Protein AF-A0A4Z1JQR7-F1 (afdb_monomer_lite)

Radius of gyration: 16.2 Å; chains: 1; bounding box: 42×33×41 Å

pLDDT: mean 87.9, std 9.99, range [46.12, 96.81]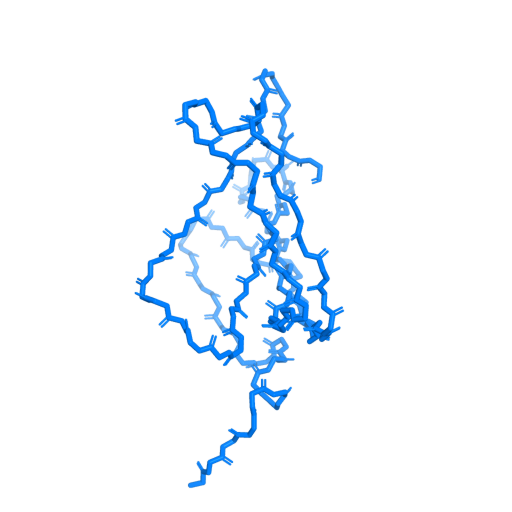

Structure (mmCIF, N/CA/C/O backbone):
data_AF-A0A4Z1JQR7-F1
#
_entry.id   AF-A0A4Z1JQR7-F1
#
loop_
_atom_site.group_PDB
_atom_site.id
_atom_site.type_symbol
_atom_site.label_atom_id
_atom_site.label_alt_id
_atom_site.label_comp_id
_atom_site.label_asym_id
_atom_site.label_entity_id
_atom_site.label_seq_id
_atom_site.pdbx_PDB_ins_code
_atom_site.Cartn_x
_atom_site.Cartn_y
_atom_site.Cartn_z
_atom_site.occupancy
_atom_site.B_iso_or_equiv
_atom_site.auth_seq_id
_atom_site.auth_comp_id
_atom_site.auth_asym_id
_atom_site.auth_atom_id
_atom_site.pdbx_PDB_model_num
ATOM 1 N N . MET A 1 1 ? -27.567 -10.631 -0.134 1.00 46.12 1 MET A N 1
ATOM 2 C CA . MET A 1 1 ? -26.488 -11.379 0.544 1.00 46.12 1 MET A CA 1
ATOM 3 C C . MET A 1 1 ? -25.530 -10.363 1.124 1.00 46.12 1 MET A C 1
ATOM 5 O O . MET A 1 1 ? -25.076 -9.507 0.378 1.00 46.12 1 MET A O 1
ATOM 9 N N . VAL A 1 2 ? -25.306 -10.395 2.436 1.00 56.91 2 VAL A N 1
ATOM 10 C CA . VAL A 1 2 ? -24.353 -9.505 3.110 1.00 56.91 2 VAL A CA 1
ATOM 11 C C . VAL A 1 2 ? -23.056 -10.300 3.223 1.00 56.91 2 VAL A C 1
ATOM 13 O O . VAL A 1 2 ? -23.018 -11.291 3.946 1.00 56.91 2 VAL A O 1
ATOM 16 N N . PHE A 1 3 ? -22.045 -9.949 2.432 1.00 58.03 3 PHE A N 1
ATOM 17 C CA . PHE A 1 3 ? -20.719 -10.553 2.556 1.00 58.03 3 PHE A CA 1
ATOM 18 C C . PHE A 1 3 ? -20.028 -9.968 3.788 1.00 58.03 3 PHE A C 1
ATOM 20 O O . PHE A 1 3 ? -20.153 -8.772 4.055 1.00 58.03 3 PHE A O 1
ATOM 27 N N . SER A 1 4 ? -19.328 -10.801 4.561 1.00 67.38 4 SER A N 1
ATOM 28 C CA . SER A 1 4 ? -18.494 -10.284 5.647 1.00 67.38 4 SER A CA 1
ATOM 29 C C . SER A 1 4 ? -17.271 -9.578 5.054 1.00 67.38 4 SER A C 1
ATOM 31 O O . SER A 1 4 ? -16.775 -9.958 3.995 1.00 67.38 4 SER A O 1
ATOM 33 N N . LEU A 1 5 ? -16.763 -8.554 5.737 1.00 65.12 5 LEU A N 1
ATOM 34 C CA . LEU A 1 5 ? -15.608 -7.771 5.272 1.00 65.12 5 LEU A CA 1
ATOM 35 C C . LEU A 1 5 ? -14.317 -8.600 5.169 1.00 65.12 5 LEU A C 1
ATOM 37 O O . LEU A 1 5 ? -13.448 -8.312 4.350 1.00 65.12 5 LEU A O 1
ATOM 41 N N . ALA A 1 6 ? -14.227 -9.680 5.950 1.00 64.88 6 ALA A N 1
ATOM 42 C CA . ALA A 1 6 ? -13.174 -10.682 5.817 1.00 64.88 6 ALA A CA 1
ATOM 43 C C . ALA A 1 6 ? -13.254 -11.440 4.483 1.00 64.88 6 ALA A C 1
ATOM 45 O O . ALA A 1 6 ? -12.236 -11.805 3.908 1.00 64.88 6 ALA A O 1
ATOM 46 N N . GLN A 1 7 ? -14.467 -11.641 3.966 1.00 73.06 7 GLN A N 1
ATOM 47 C CA . GLN A 1 7 ? -14.728 -12.355 2.718 1.00 73.06 7 GLN A CA 1
ATOM 48 C C . GLN A 1 7 ? -14.488 -11.486 1.476 1.00 73.06 7 GLN A C 1
ATOM 50 O O . GLN A 1 7 ? -14.319 -12.016 0.382 1.00 73.06 7 GLN A O 1
ATOM 55 N N . THR A 1 8 ? -14.455 -10.160 1.638 1.00 84.06 8 THR A N 1
ATOM 56 C CA . THR A 1 8 ? -14.145 -9.199 0.567 1.00 84.06 8 THR A CA 1
ATOM 57 C C . THR A 1 8 ? -12.661 -8.844 0.483 1.00 84.06 8 THR A C 1
ATOM 59 O O . THR A 1 8 ? -12.249 -8.194 -0.471 1.00 84.06 8 THR A O 1
ATOM 62 N N . CYS A 1 9 ? -11.843 -9.259 1.454 1.00 92.62 9 CYS A N 1
ATOM 63 C CA . CYS A 1 9 ? -10.396 -9.055 1.420 1.00 92.62 9 CYS A CA 1
ATOM 64 C C . CYS A 1 9 ? -9.701 -10.240 0.736 1.00 92.62 9 CYS A C 1
ATOM 66 O O . CYS A 1 9 ? -9.017 -11.036 1.374 1.00 92.62 9 CYS A O 1
ATOM 68 N N . THR A 1 10 ? -9.929 -10.392 -0.568 1.00 93.38 10 THR A N 1
ATOM 69 C CA . THR A 1 10 ? -9.276 -11.428 -1.382 1.00 93.38 10 THR A CA 1
ATOM 70 C C . THR A 1 10 ? -8.758 -10.825 -2.682 1.00 93.38 10 THR A C 1
ATOM 72 O O . THR A 1 10 ? -9.383 -9.891 -3.190 1.00 93.38 10 THR A O 1
ATOM 75 N N . PRO A 1 11 ? -7.669 -11.353 -3.273 1.00 93.69 11 PRO A N 1
ATOM 76 C CA . PRO A 1 11 ? -7.131 -10.811 -4.518 1.00 93.69 11 PRO A CA 1
ATOM 77 C C . PRO A 1 11 ? -8.162 -10.756 -5.651 1.00 93.69 11 PRO A C 1
ATOM 79 O O . PRO A 1 11 ? -8.237 -9.778 -6.386 1.00 93.69 11 PRO A O 1
ATOM 82 N N . SER A 1 12 ? -9.026 -11.771 -5.734 1.00 92.75 12 SER A N 1
ATOM 83 C CA . SER A 1 12 ? -10.096 -11.880 -6.733 1.00 92.75 12 SER A CA 1
ATOM 84 C C . SER A 1 12 ? -11.182 -10.809 -6.634 1.00 92.75 12 SER A C 1
ATOM 86 O O . SER A 1 12 ? -11.948 -10.634 -7.577 1.00 92.75 12 SER A O 1
ATOM 88 N N . THR A 1 13 ? -11.285 -10.102 -5.506 1.00 91.81 13 THR A N 1
ATOM 89 C CA . THR A 1 13 ? -12.216 -8.974 -5.359 1.00 91.81 13 THR A CA 1
ATOM 90 C C . THR A 1 13 ? -11.759 -7.757 -6.167 1.00 91.81 13 THR A C 1
ATOM 92 O O . THR A 1 13 ? -12.572 -6.897 -6.505 1.00 91.81 13 THR A O 1
ATOM 95 N N . PHE A 1 14 ? -10.472 -7.689 -6.505 1.00 91.50 14 PHE A N 1
ATOM 96 C CA . PHE A 1 14 ? -9.880 -6.581 -7.234 1.00 91.50 14 PHE A CA 1
ATOM 97 C C . PHE A 1 14 ? -9.687 -6.951 -8.705 1.00 91.50 14 PHE A C 1
ATOM 99 O O . PHE A 1 14 ? -9.292 -8.058 -9.060 1.00 91.50 14 PHE A O 1
ATOM 106 N N . SER A 1 15 ? -9.962 -6.000 -9.592 1.00 92.69 15 SER A N 1
ATOM 107 C CA . SER A 1 15 ? -9.676 -6.130 -11.024 1.00 92.69 15 SER A CA 1
ATOM 108 C C . SER A 1 15 ? -9.141 -4.798 -11.547 1.00 92.69 15 SER A C 1
ATOM 110 O O . SER A 1 15 ? -9.852 -4.087 -12.260 1.00 92.69 15 SER A O 1
ATOM 112 N N . PRO A 1 16 ? -7.930 -4.392 -11.119 1.00 90.88 16 PRO A N 1
ATOM 113 C CA . PRO A 1 16 ? -7.364 -3.132 -11.560 1.00 90.88 16 PRO A CA 1
ATOM 114 C C . PRO A 1 16 ? -6.960 -3.235 -13.034 1.00 90.88 16 PRO A C 1
ATOM 116 O O . PRO A 1 16 ? -6.532 -4.283 -13.513 1.00 90.88 16 PRO A O 1
ATOM 119 N N . SER A 1 17 ? -7.108 -2.136 -13.767 1.00 91.62 17 SER A N 1
ATOM 120 C CA . SER A 1 17 ? -6.731 -2.053 -15.177 1.00 91.62 17 SER A CA 1
ATOM 121 C C . SER A 1 17 ? -6.186 -0.669 -15.482 1.00 91.62 17 SER A C 1
ATOM 123 O O . SER A 1 17 ? -6.760 0.329 -15.043 1.00 91.62 17 SER A O 1
ATOM 125 N N . SER A 1 18 ? -5.111 -0.608 -16.260 1.00 89.00 18 SER A N 1
ATOM 126 C CA . SER A 1 18 ? -4.450 0.632 -16.653 1.00 89.00 18 SER A CA 1
ATOM 127 C C . SER A 1 18 ? -4.005 0.540 -18.112 1.00 89.00 18 SER A C 1
ATOM 129 O O . SER A 1 18 ? -3.542 -0.516 -18.536 1.00 89.00 18 SER A O 1
ATOM 131 N N . PRO A 1 19 ? -4.113 1.623 -18.899 1.00 92.62 19 PRO A N 1
ATOM 132 C CA . PRO A 1 19 ? -3.607 1.642 -20.269 1.00 92.62 19 PRO A CA 1
ATOM 133 C C . PRO A 1 19 ? -2.074 1.715 -20.350 1.00 92.62 19 PRO A C 1
ATOM 135 O O . PRO A 1 19 ? -1.516 1.482 -21.419 1.00 92.62 19 PRO A O 1
ATOM 138 N N . VAL A 1 20 ? -1.393 2.079 -19.258 1.00 93.75 20 VAL A N 1
ATOM 139 C CA . VAL A 1 20 ? 0.053 2.378 -19.248 1.00 93.75 20 VAL A CA 1
ATOM 140 C C . VAL A 1 20 ? 0.877 1.432 -18.379 1.00 93.75 20 VAL A C 1
ATOM 142 O O . VAL A 1 20 ? 2.102 1.505 -18.413 1.00 93.75 20 VAL A O 1
ATOM 145 N N . SER A 1 21 ? 0.235 0.559 -17.607 1.00 94.62 21 SER A N 1
ATOM 146 C CA . SER A 1 21 ? 0.910 -0.368 -16.701 1.00 94.62 21 SER A CA 1
ATOM 147 C C . SER A 1 21 ? 0.309 -1.765 -16.757 1.00 94.62 21 SER A C 1
ATOM 149 O O . SER A 1 21 ? -0.881 -1.937 -17.017 1.00 94.62 21 SER A O 1
ATOM 151 N N . GLU A 1 22 ? 1.152 -2.758 -16.487 1.00 95.69 22 GLU A N 1
ATOM 152 C CA . GLU A 1 22 ? 0.780 -4.167 -16.403 1.00 95.69 22 GLU A CA 1
ATOM 153 C C . GLU A 1 22 ? 0.937 -4.656 -14.963 1.00 95.69 22 GLU A C 1
ATOM 155 O O . GLU A 1 22 ? 1.984 -4.465 -14.342 1.00 95.69 22 GLU A O 1
ATOM 160 N N . ILE A 1 23 ? -0.118 -5.269 -14.427 1.00 95.25 23 ILE A N 1
ATOM 161 C CA . ILE A 1 23 ? -0.112 -5.838 -13.077 1.00 95.25 23 ILE A CA 1
ATOM 162 C C . ILE A 1 23 ? 0.568 -7.198 -13.134 1.00 95.25 23 ILE A C 1
ATOM 164 O O . ILE A 1 23 ? 0.149 -8.075 -13.883 1.00 95.25 23 ILE A O 1
ATOM 168 N N . LEU A 1 24 ? 1.589 -7.369 -12.303 1.00 94.94 24 LEU A N 1
ATOM 169 C CA . LEU A 1 24 ? 2.341 -8.611 -12.188 1.00 94.94 24 LEU A CA 1
ATOM 170 C C . LEU A 1 24 ? 1.773 -9.489 -11.074 1.00 94.94 24 LEU A C 1
ATOM 172 O O . LEU A 1 24 ? 1.554 -10.682 -11.268 1.00 94.94 24 LEU A O 1
ATOM 176 N N . VAL A 1 25 ? 1.537 -8.896 -9.901 1.00 95.88 25 VAL A N 1
ATOM 177 C CA . VAL A 1 25 ? 1.074 -9.603 -8.701 1.00 95.88 25 VAL A CA 1
ATOM 178 C C . VAL A 1 25 ? 0.088 -8.724 -7.943 1.00 95.88 25 VAL A C 1
ATOM 180 O O . VAL A 1 25 ? 0.280 -7.512 -7.840 1.00 95.88 25 VAL A O 1
ATOM 183 N N . LEU A 1 26 ? -0.962 -9.346 -7.407 1.00 96.38 26 LEU A N 1
ATOM 184 C CA . LEU A 1 26 ? -1.892 -8.719 -6.478 1.00 96.38 26 LEU A CA 1
ATOM 185 C C . LEU A 1 26 ? -2.128 -9.656 -5.298 1.00 96.38 26 LEU A C 1
ATOM 187 O O . LEU A 1 26 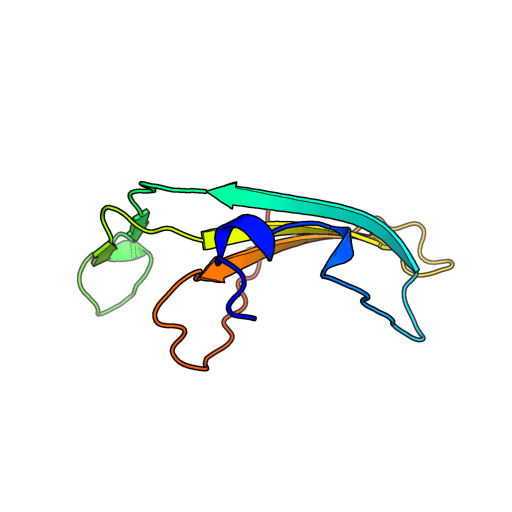? -2.565 -10.794 -5.468 1.00 96.38 26 LEU A O 1
ATOM 191 N N . GLU A 1 27 ? -1.875 -9.147 -4.102 1.00 96.31 27 GLU A N 1
ATOM 192 C CA . GLU A 1 27 ? -2.089 -9.838 -2.838 1.00 96.31 27 GLU A CA 1
ATOM 193 C C . GLU A 1 27 ? -3.061 -9.036 -1.978 1.00 96.31 27 GLU A C 1
ATOM 195 O O . GLU A 1 27 ? -3.093 -7.808 -2.027 1.00 96.31 27 GLU A O 1
ATOM 200 N N . ALA A 1 28 ? -3.874 -9.737 -1.193 1.00 95.88 28 ALA A N 1
ATOM 201 C CA . ALA A 1 28 ? -4.795 -9.132 -0.245 1.00 95.88 28 ALA A CA 1
ATOM 202 C C . ALA A 1 28 ? -4.848 -10.003 1.009 1.00 95.88 28 ALA A C 1
ATOM 204 O O . ALA A 1 28 ? -5.115 -11.202 0.916 1.00 95.88 28 ALA A O 1
ATOM 205 N N . ASN A 1 29 ? -4.590 -9.400 2.165 1.00 94.19 29 ASN A N 1
ATOM 206 C CA . ASN A 1 29 ? -4.594 -10.060 3.461 1.00 94.19 29 ASN A CA 1
ATOM 207 C C . ASN A 1 29 ? -5.376 -9.238 4.478 1.00 94.19 29 ASN A C 1
ATOM 209 O O . ASN A 1 29 ? -5.142 -8.043 4.658 1.00 94.19 29 ASN A O 1
ATOM 213 N N . LEU A 1 30 ? -6.299 -9.893 5.176 1.00 94.12 30 LEU A N 1
ATOM 214 C CA . LEU A 1 30 ? -7.027 -9.260 6.263 1.00 94.12 30 LEU A CA 1
ATOM 215 C C . LEU A 1 30 ? -6.118 -9.152 7.488 1.00 94.12 30 LEU A C 1
ATOM 217 O O . LEU A 1 30 ? -5.684 -10.164 8.036 1.00 94.12 30 LEU A O 1
ATOM 221 N N . VAL A 1 31 ? -5.900 -7.927 7.949 1.00 93.31 31 VAL A N 1
ATOM 222 C CA . VAL A 1 31 ? -5.189 -7.631 9.190 1.00 93.31 31 VAL A CA 1
ATOM 223 C C . VAL A 1 31 ? -6.211 -7.196 10.235 1.00 93.31 31 VAL A C 1
ATOM 225 O O . VAL A 1 31 ? -7.021 -6.300 9.998 1.00 93.31 31 VAL A O 1
ATOM 228 N N . THR A 1 32 ? -6.179 -7.836 11.402 1.00 91.81 32 THR A N 1
ATOM 229 C CA . THR A 1 32 ? -7.069 -7.541 12.536 1.00 91.81 32 THR A CA 1
ATOM 230 C C . THR A 1 32 ? -6.262 -7.244 13.787 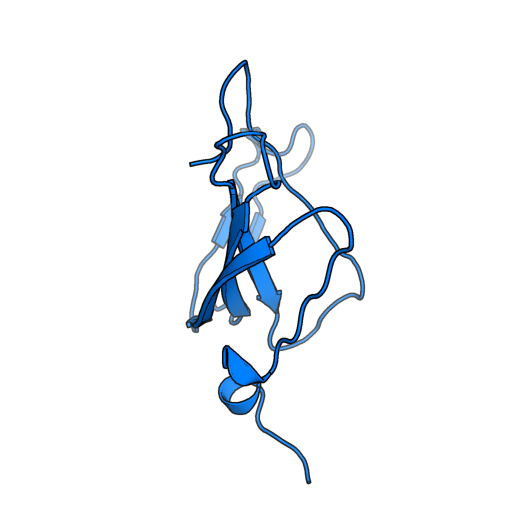1.00 91.81 32 THR A C 1
ATOM 232 O O . THR A 1 32 ? -5.176 -7.799 13.950 1.00 91.81 32 THR A O 1
ATOM 235 N N . TYR A 1 33 ? -6.827 -6.450 14.700 1.00 91.12 33 TYR A N 1
ATOM 236 C CA . TYR A 1 33 ? -6.205 -6.104 15.985 1.00 91.12 33 TYR A CA 1
ATOM 237 C C . TYR A 1 33 ? -4.846 -5.397 15.835 1.00 91.12 33 TYR A C 1
ATOM 239 O O . TYR A 1 33 ? -3.932 -5.621 16.622 1.00 91.12 33 TYR A O 1
ATOM 247 N N . PHE A 1 34 ? -4.709 -4.550 14.812 1.00 91.44 34 PHE A N 1
ATOM 248 C CA . PHE A 1 34 ? -3.497 -3.775 14.576 1.00 91.44 34 PHE A CA 1
ATOM 249 C C . PHE A 1 34 ? -3.501 -2.490 15.404 1.00 91.44 34 PHE A C 1
ATOM 251 O O . PHE A 1 34 ? -4.415 -1.667 15.286 1.00 91.44 34 PHE A O 1
ATOM 258 N N . ASP A 1 35 ? -2.458 -2.302 16.206 1.00 92.25 35 ASP A N 1
ATOM 259 C CA . ASP A 1 35 ? -2.241 -1.080 16.970 1.00 92.25 35 ASP A CA 1
ATOM 260 C C . ASP A 1 35 ? -1.314 -0.150 16.185 1.00 92.25 35 ASP A C 1
ATOM 262 O O . ASP A 1 35 ? -0.138 -0.446 15.972 1.00 92.25 35 ASP A O 1
ATOM 266 N N . ALA A 1 36 ? -1.854 0.981 15.732 1.00 87.25 36 ALA A N 1
ATOM 267 C CA . ALA A 1 36 ? -1.098 1.988 14.998 1.00 87.25 36 ALA A CA 1
ATOM 268 C C . ALA A 1 36 ? -0.800 3.195 15.890 1.00 87.25 36 ALA A C 1
ATOM 270 O O . ALA A 1 36 ? -1.701 3.702 16.559 1.00 87.25 36 ALA A O 1
ATOM 271 N N . SER A 1 37 ? 0.423 3.717 15.826 1.00 88.94 37 SER A N 1
ATOM 272 C CA . SER A 1 37 ? 0.796 4.972 16.476 1.00 88.94 37 SER A CA 1
ATOM 273 C C . SER A 1 37 ? 1.512 5.892 15.495 1.00 88.94 37 SER A C 1
ATOM 275 O O . SER A 1 37 ? 2.391 5.478 14.738 1.00 88.94 37 SER A O 1
ATOM 277 N N . VAL A 1 38 ? 1.120 7.164 15.481 1.00 85.94 38 VAL A N 1
ATOM 278 C CA . VAL A 1 38 ? 1.807 8.194 14.697 1.00 85.94 38 VAL A CA 1
ATOM 279 C C . VAL A 1 38 ? 2.269 9.281 15.647 1.00 85.94 38 VAL A C 1
ATOM 281 O O . VAL A 1 38 ? 1.472 10.094 16.124 1.00 85.94 38 VAL A O 1
ATOM 284 N N . ALA A 1 39 ? 3.572 9.279 15.920 1.00 85.75 39 ALA A N 1
ATOM 285 C CA . ALA A 1 39 ? 4.209 10.225 16.820 1.00 85.75 39 ALA A CA 1
ATOM 286 C C . ALA A 1 39 ? 4.057 11.677 16.337 1.00 85.75 39 ALA A C 1
ATOM 288 O O . ALA A 1 39 ? 4.092 11.964 15.138 1.00 85.75 39 ALA A O 1
ATOM 289 N N . SER A 1 40 ? 3.943 12.607 17.286 1.00 85.81 40 SER A N 1
ATOM 290 C CA . SER A 1 40 ? 3.773 14.044 17.026 1.00 85.81 40 SER A CA 1
ATOM 291 C C . SER A 1 40 ? 4.864 14.656 16.143 1.00 85.81 40 SER A C 1
ATOM 293 O O . SER A 1 40 ? 4.588 15.592 15.398 1.00 85.81 40 SER A O 1
ATOM 295 N N . PHE A 1 41 ? 6.090 14.125 16.167 1.00 81.31 41 PHE A N 1
ATOM 296 C CA . PHE A 1 41 ? 7.174 14.641 15.327 1.00 81.31 41 PHE A CA 1
ATOM 297 C C . PHE A 1 41 ? 6.928 14.413 13.824 1.00 81.31 41 PHE A C 1
ATOM 299 O O . PHE A 1 41 ? 7.339 15.244 13.020 1.00 81.31 41 PHE A O 1
ATOM 306 N N . TRP A 1 42 ? 6.205 13.349 13.445 1.00 78.56 42 TRP A N 1
ATOM 307 C CA . TRP A 1 42 ? 5.743 13.125 12.068 1.00 78.56 42 TRP A CA 1
ATOM 308 C C . TRP A 1 42 ? 4.536 13.993 11.700 1.00 78.56 42 TRP A C 1
ATOM 310 O O . TRP A 1 42 ? 4.161 14.082 10.533 1.00 78.56 42 TRP A O 1
ATOM 320 N N . ARG A 1 43 ? 3.905 14.628 12.692 1.00 77.00 43 ARG A N 1
ATOM 321 C CA . ARG A 1 43 ? 2.682 15.411 12.529 1.00 77.00 43 ARG A CA 1
ATOM 322 C C . ARG A 1 43 ? 2.867 16.822 13.080 1.00 77.00 43 ARG A C 1
ATOM 324 O O . ARG A 1 43 ? 2.244 17.191 14.077 1.00 77.00 43 ARG A O 1
ATOM 331 N N . SER A 1 44 ? 3.726 17.608 12.425 1.00 75.31 44 SER A N 1
ATOM 332 C CA . SER A 1 44 ? 4.081 18.976 12.830 1.00 75.31 44 SER A CA 1
ATOM 333 C C . SER A 1 44 ? 2.860 19.798 13.265 1.00 75.31 44 SER A C 1
ATOM 335 O O . SER A 1 44 ? 1.979 20.094 12.463 1.00 75.31 44 SER A O 1
ATOM 337 N N . GLY A 1 45 ? 2.810 20.165 14.549 1.00 77.12 45 GLY A N 1
ATOM 338 C CA . GLY A 1 45 ? 1.730 20.972 15.130 1.00 77.12 45 GLY A CA 1
ATOM 339 C C . GLY A 1 45 ? 0.524 20.191 15.667 1.00 77.12 45 GLY A C 1
ATOM 340 O O . GLY A 1 45 ? -0.438 20.813 16.111 1.00 77.12 45 GLY A O 1
ATOM 341 N N . THR A 1 46 ? 0.554 18.854 15.676 1.00 82.56 46 THR A N 1
ATOM 342 C CA . THR A 1 46 ? -0.534 18.019 16.219 1.00 82.56 46 THR A CA 1
ATOM 343 C C . THR A 1 46 ? -0.011 16.946 17.185 1.00 82.56 46 THR A C 1
ATOM 345 O O . THR A 1 46 ? 1.137 16.512 17.062 1.00 82.56 46 THR A O 1
ATOM 348 N N . PRO A 1 47 ? -0.818 16.517 18.177 1.00 89.12 47 PRO A N 1
ATOM 349 C CA . PRO A 1 47 ? -0.392 15.503 19.138 1.00 89.12 47 PRO A CA 1
ATOM 350 C C . PRO A 1 47 ? -0.206 14.129 18.481 1.00 89.12 47 PRO A C 1
ATOM 352 O O . PRO A 1 47 ? -0.734 13.856 17.396 1.00 89.12 47 PRO A O 1
ATOM 355 N N . THR A 1 48 ? 0.525 13.252 19.173 1.00 89.25 48 THR A N 1
ATOM 356 C CA . THR A 1 48 ? 0.599 11.826 18.838 1.00 89.25 48 THR A CA 1
ATOM 357 C C . THR A 1 48 ? -0.810 11.250 18.764 1.00 89.25 48 THR A C 1
ATOM 359 O O . THR A 1 48 ? -1.651 11.546 19.616 1.00 89.25 48 THR A O 1
ATOM 362 N N . VAL A 1 49 ? -1.073 10.450 17.733 1.00 89.56 49 VAL A N 1
ATOM 363 C CA . VAL A 1 49 ? -2.345 9.742 17.583 1.00 89.56 49 VAL A CA 1
ATOM 364 C C . VAL A 1 49 ? -2.100 8.255 17.700 1.00 89.56 49 VAL A C 1
ATOM 366 O O . VAL A 1 49 ? -1.333 7.684 16.930 1.00 89.56 49 VAL A O 1
ATOM 369 N N . GLU A 1 50 ? -2.804 7.663 18.653 1.00 90.94 50 GLU A N 1
ATOM 370 C CA . GLU A 1 50 ? -2.891 6.228 18.859 1.00 90.94 50 GLU A CA 1
ATOM 371 C C . GLU A 1 50 ? -4.193 5.727 18.245 1.00 90.94 50 GLU A C 1
ATOM 373 O O . GLU A 1 50 ? -5.261 6.327 18.420 1.00 90.94 50 GLU A O 1
ATOM 378 N N . ARG A 1 51 ? -4.113 4.615 17.526 1.00 87.31 51 ARG A N 1
ATOM 379 C CA . ARG A 1 51 ? -5.269 3.919 16.985 1.00 87.31 51 ARG A CA 1
ATOM 380 C C . ARG A 1 51 ? -5.153 2.428 17.306 1.00 87.31 51 ARG A C 1
ATOM 382 O O . ARG A 1 51 ? -4.658 1.661 16.477 1.00 87.31 51 ARG A O 1
ATOM 389 N N . PRO A 1 52 ? -5.602 2.023 18.502 1.00 90.69 52 PRO A N 1
ATOM 390 C CA . PRO A 1 52 ? -5.591 0.625 18.883 1.00 90.69 52 PRO A CA 1
ATOM 391 C C . PRO A 1 52 ? -6.677 -0.159 18.142 1.00 90.69 52 PRO A C 1
ATOM 393 O O . PRO A 1 52 ? -7.718 0.398 17.777 1.00 90.69 52 PRO A O 1
ATOM 396 N N . ASN A 1 53 ? -6.461 -1.464 17.995 1.00 89.62 53 ASN A N 1
ATOM 397 C CA . ASN A 1 53 ? -7.463 -2.426 17.534 1.00 89.62 53 ASN A CA 1
ATOM 398 C C . ASN A 1 53 ? -8.085 -2.070 16.167 1.00 89.62 53 ASN A C 1
ATOM 400 O O . ASN A 1 53 ? -9.298 -2.137 15.961 1.00 89.62 53 ASN A O 1
ATOM 404 N N . THR A 1 54 ? -7.248 -1.654 15.218 1.00 88.75 54 THR A N 1
ATOM 405 C CA . THR A 1 54 ? -7.680 -1.367 13.846 1.00 88.75 54 THR A CA 1
ATOM 406 C C . THR A 1 54 ? -7.725 -2.655 13.035 1.00 88.75 54 THR A C 1
ATOM 408 O O . THR A 1 54 ? -6.846 -3.508 13.159 1.00 88.75 54 THR A O 1
ATOM 411 N N . SER A 1 55 ? -8.736 -2.789 12.179 1.00 91.25 55 SER A N 1
ATOM 412 C CA . SER A 1 55 ? -8.806 -3.858 11.182 1.00 91.25 55 SER A CA 1
ATOM 413 C C . SER A 1 55 ? -8.879 -3.263 9.778 1.00 91.25 55 SER A C 1
ATOM 415 O O . SER A 1 55 ? -9.602 -2.294 9.530 1.00 91.25 55 SER A O 1
ATOM 417 N N . PHE A 1 56 ? -8.092 -3.811 8.860 1.00 92.81 56 PHE A N 1
ATOM 418 C CA . PHE A 1 56 ? -8.022 -3.357 7.476 1.00 92.81 56 PHE A CA 1
ATOM 419 C C . PHE A 1 56 ? -7.607 -4.503 6.557 1.00 92.81 56 PHE A C 1
ATOM 421 O O . PHE A 1 56 ? -6.958 -5.462 6.967 1.00 92.81 56 PHE A O 1
ATOM 428 N N . CYS A 1 57 ? -7.998 -4.404 5.294 1.00 94.38 57 CYS A N 1
ATOM 429 C CA . CYS A 1 57 ? -7.477 -5.247 4.238 1.00 94.38 57 CYS A CA 1
ATOM 430 C C . CYS A 1 57 ? -6.170 -4.634 3.735 1.00 94.38 57 CYS A C 1
ATOM 432 O O . CYS A 1 57 ? -6.180 -3.533 3.182 1.00 94.38 57 CYS A O 1
ATOM 434 N N . ASN A 1 58 ? -5.057 -5.323 3.973 1.00 95.56 58 ASN A N 1
ATOM 435 C CA . ASN A 1 58 ? -3.761 -4.967 3.423 1.00 95.56 58 ASN A CA 1
ATOM 436 C C . ASN A 1 58 ? -3.657 -5.539 2.008 1.00 95.56 58 ASN A C 1
ATOM 438 O O . ASN A 1 58 ? -3.696 -6.757 1.828 1.00 95.56 58 ASN A O 1
ATOM 442 N N . THR A 1 59 ? -3.565 -4.662 1.017 1.00 95.56 59 THR A N 1
ATOM 443 C CA . THR A 1 59 ? -3.402 -5.037 -0.383 1.00 95.56 59 THR A CA 1
ATOM 444 C C . THR A 1 59 ? -2.037 -4.619 -0.888 1.00 95.56 59 THR A C 1
ATOM 446 O O . THR A 1 59 ? -1.695 -3.441 -0.791 1.00 95.56 59 THR A O 1
ATOM 449 N N . THR A 1 60 ? -1.327 -5.542 -1.523 1.00 96.62 60 THR A N 1
ATOM 450 C CA . THR A 1 60 ? -0.053 -5.261 -2.183 1.00 96.62 60 THR A CA 1
ATOM 451 C C . THR A 1 60 ? -0.205 -5.508 -3.672 1.00 96.62 60 THR A C 1
ATOM 453 O O . THR A 1 60 ? -0.637 -6.581 -4.092 1.00 96.62 60 THR A O 1
ATOM 456 N N . ILE A 1 61 ? 0.128 -4.506 -4.480 1.00 95.62 61 ILE A N 1
ATOM 457 C CA . ILE A 1 61 ? 0.091 -4.590 -5.939 1.00 95.62 61 ILE A CA 1
ATOM 458 C C . ILE A 1 61 ? 1.496 -4.341 -6.459 1.00 95.62 61 ILE A C 1
ATOM 460 O O . ILE A 1 61 ? 2.080 -3.292 -6.194 1.00 95.62 61 ILE A O 1
ATOM 464 N N . THR A 1 62 ? 1.996 -5.276 -7.256 1.00 95.94 62 THR A N 1
ATOM 465 C CA . THR A 1 62 ? 3.238 -5.109 -8.006 1.00 95.94 62 THR A CA 1
ATOM 466 C C . THR A 1 62 ? 2.900 -4.940 -9.476 1.00 95.94 62 THR A C 1
ATOM 468 O O . THR A 1 62 ? 2.212 -5.782 -10.058 1.00 95.94 62 THR A O 1
ATOM 471 N N . TYR A 1 63 ? 3.378 -3.862 -10.089 1.00 95.81 63 TYR A N 1
ATOM 472 C CA . TYR A 1 63 ? 3.157 -3.573 -11.503 1.00 95.81 63 TYR A CA 1
ATOM 473 C C . TYR A 1 63 ? 4.420 -3.034 -12.176 1.00 95.81 63 TYR A C 1
ATOM 475 O O . TYR A 1 63 ? 5.367 -2.607 -11.518 1.00 95.81 63 TYR A O 1
ATOM 483 N N . THR A 1 64 ? 4.420 -3.047 -13.504 1.00 96.81 64 THR A N 1
ATOM 484 C CA . THR A 1 64 ? 5.507 -2.529 -14.342 1.00 96.81 64 THR A CA 1
ATOM 485 C C . THR A 1 64 ? 4.963 -1.579 -15.404 1.00 96.81 64 THR A C 1
ATOM 487 O O . THR A 1 64 ? 3.811 -1.712 -15.837 1.00 96.81 64 THR A O 1
ATOM 490 N N . HIS A 1 65 ? 5.778 -0.622 -15.840 1.00 96.25 65 HIS A N 1
ATOM 491 C CA . HIS A 1 65 ? 5.519 0.132 -17.057 1.00 96.25 65 HIS A CA 1
ATOM 492 C C . HIS A 1 65 ? 6.214 -0.568 -18.232 1.00 96.25 65 HIS A 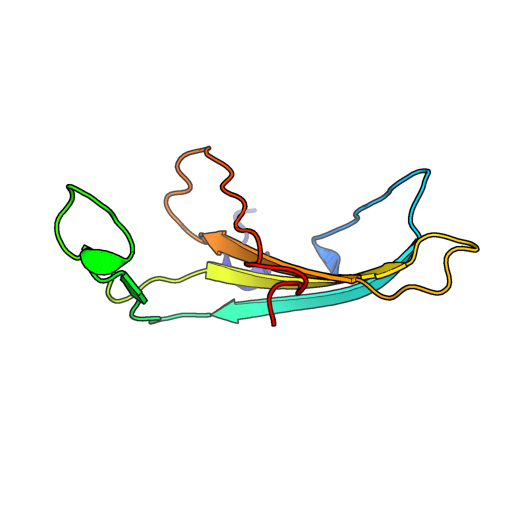C 1
ATOM 494 O O . HIS A 1 65 ? 7.448 -0.696 -18.249 1.00 96.25 65 HIS A O 1
ATOM 500 N N . PRO A 1 66 ? 5.466 -0.978 -19.274 1.00 94.19 66 PRO A N 1
ATOM 501 C CA . PRO A 1 66 ? 6.067 -1.604 -20.437 1.00 94.19 66 PRO A CA 1
ATOM 502 C C . PRO A 1 66 ? 7.195 -0.738 -21.005 1.00 94.19 66 PRO A C 1
ATOM 504 O O . PRO A 1 66 ? 7.008 0.446 -21.288 1.00 94.19 66 PRO A O 1
ATOM 507 N N . ARG A 1 67 ? 8.362 -1.359 -21.219 1.00 93.62 67 ARG A N 1
ATOM 508 C CA . ARG A 1 67 ? 9.597 -0.747 -21.756 1.00 93.62 67 ARG A CA 1
ATOM 509 C C . ARG A 1 67 ? 10.384 0.155 -20.798 1.00 93.62 67 ARG A C 1
ATOM 511 O O . ARG A 1 67 ? 11.428 0.647 -21.216 1.00 93.62 67 ARG A O 1
ATOM 518 N N . GLN A 1 68 ? 9.949 0.354 -19.554 1.00 94.06 68 GLN A N 1
ATOM 519 C CA . GLN A 1 68 ? 10.740 1.102 -18.562 1.00 94.06 68 GLN A CA 1
ATOM 520 C C . GLN A 1 68 ? 11.636 0.199 -17.705 1.00 94.06 68 GLN 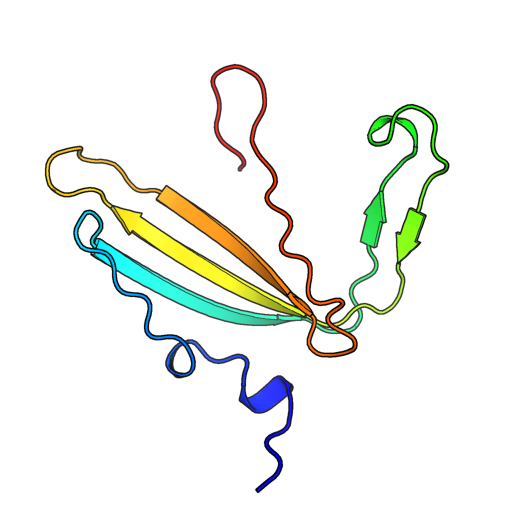A C 1
ATOM 522 O O . GLN A 1 68 ? 12.543 0.700 -17.047 1.00 94.06 68 GLN A O 1
ATOM 527 N N . ASN A 1 69 ? 11.442 -1.126 -17.788 1.00 92.81 69 ASN A N 1
ATOM 528 C CA . ASN A 1 69 ? 12.193 -2.128 -17.026 1.00 92.81 69 ASN A CA 1
ATOM 529 C C . ASN A 1 69 ? 12.198 -1.823 -15.517 1.00 92.81 69 ASN A C 1
ATOM 531 O O . ASN A 1 69 ? 13.225 -1.917 -14.845 1.00 92.81 69 ASN A O 1
ATOM 535 N N . ASP A 1 70 ? 11.039 -1.416 -15.011 1.00 94.12 70 ASP A N 1
ATOM 536 C CA . ASP A 1 70 ? 10.792 -1.096 -13.617 1.00 94.12 70 ASP A CA 1
ATOM 537 C C . ASP A 1 70 ? 9.836 -2.112 -12.983 1.00 94.12 70 ASP A C 1
ATOM 539 O O . ASP A 1 70 ? 9.080 -2.811 -13.65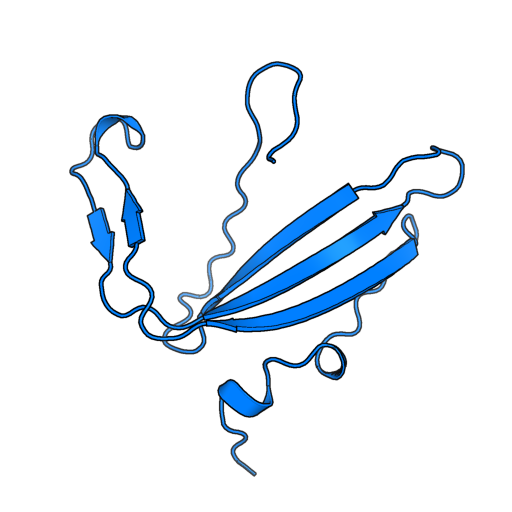8 1.00 94.12 70 ASP A O 1
ATOM 543 N N . SER A 1 71 ? 9.885 -2.200 -11.659 1.00 94.81 71 SER A N 1
ATOM 544 C CA . SER A 1 71 ? 8.924 -2.944 -10.851 1.00 94.81 71 SER A CA 1
ATOM 545 C C . SER A 1 71 ? 8.547 -2.061 -9.678 1.00 94.81 71 SER A C 1
ATOM 547 O O . SER A 1 71 ? 9.412 -1.662 -8.895 1.00 94.81 71 SER A O 1
ATOM 549 N N . ILE A 1 72 ? 7.270 -1.712 -9.596 1.00 93.56 72 ILE A N 1
ATOM 550 C CA . ILE A 1 72 ? 6.736 -0.798 -8.597 1.00 93.56 72 ILE A CA 1
ATOM 551 C C . ILE A 1 72 ? 5.787 -1.582 -7.707 1.00 93.56 72 ILE A C 1
ATOM 553 O O . ILE A 1 72 ? 4.858 -2.226 -8.192 1.00 93.56 72 ILE A O 1
ATOM 557 N N . MET A 1 73 ? 6.026 -1.495 -6.403 1.00 94.31 73 MET A N 1
ATOM 558 C CA . MET A 1 73 ? 5.180 -2.075 -5.370 1.00 94.31 73 MET A CA 1
ATOM 559 C C . MET A 1 73 ? 4.368 -0.965 -4.702 1.00 94.31 73 MET A C 1
ATOM 561 O O . MET A 1 73 ? 4.918 0.067 -4.317 1.00 94.31 73 MET A O 1
ATOM 565 N N . ILE A 1 74 ? 3.061 -1.175 -4.575 1.00 93.62 74 ILE A N 1
ATOM 566 C CA . ILE A 1 74 ? 2.151 -0.296 -3.839 1.00 93.62 74 ILE A CA 1
ATOM 567 C C . ILE A 1 74 ? 1.481 -1.114 -2.745 1.00 93.62 74 ILE A C 1
ATOM 569 O O . ILE A 1 74 ? 0.876 -2.146 -3.029 1.00 93.62 74 ILE A O 1
ATOM 573 N N . GLU A 1 75 ? 1.541 -0.603 -1.520 1.00 95.00 75 GLU A N 1
ATOM 574 C CA . GLU A 1 75 ? 0.766 -1.096 -0.389 1.00 95.00 75 GLU A CA 1
ATOM 575 C C . GLU A 1 75 ? -0.447 -0.186 -0.146 1.00 95.00 75 GLU A C 1
ATOM 577 O O . GLU A 1 75 ? -0.355 1.044 -0.195 1.00 95.00 75 GLU A O 1
ATOM 582 N N . GLY A 1 76 ? -1.602 -0.795 0.112 1.00 94.56 76 GLY A N 1
ATOM 583 C CA . GLY A 1 76 ? -2.849 -0.110 0.420 1.00 94.56 76 GLY A CA 1
ATOM 584 C C . GLY A 1 76 ? -3.503 -0.700 1.660 1.00 94.56 76 GLY A C 1
ATOM 585 O O . GLY A 1 76 ? -3.706 -1.906 1.750 1.00 94.56 76 GLY A O 1
ATOM 586 N N . TRP A 1 77 ? -3.861 0.153 2.618 1.00 93.81 77 TRP A N 1
ATOM 587 C CA . TRP A 1 77 ? -4.594 -0.248 3.820 1.00 93.81 77 TRP A CA 1
ATOM 588 C C . TRP A 1 77 ? -6.049 0.194 3.688 1.00 93.81 77 TRP A C 1
ATOM 590 O O . TRP A 1 77 ? -6.373 1.366 3.877 1.00 93.81 77 TRP A O 1
ATOM 600 N N . LEU A 1 78 ? -6.931 -0.743 3.335 1.00 93.19 78 LEU A N 1
ATOM 601 C CA . LEU A 1 78 ? -8.356 -0.491 3.112 1.00 93.19 78 LEU A CA 1
ATOM 602 C C . LEU A 1 78 ? -9.140 -0.813 4.393 1.00 93.19 78 LEU A C 1
ATOM 604 O O . LEU A 1 78 ? -9.251 -1.990 4.744 1.00 93.19 78 LEU A O 1
ATOM 608 N N . PRO A 1 79 ? -9.695 0.176 5.118 1.00 89.94 79 PRO A N 1
ATOM 609 C CA . PRO A 1 79 ? -10.409 -0.092 6.363 1.00 89.94 79 PRO A CA 1
ATOM 610 C C . PRO A 1 79 ? -11.592 -1.024 6.130 1.00 89.94 79 PRO A C 1
ATOM 612 O O . PRO A 1 79 ? -12.398 -0.801 5.226 1.00 89.94 79 PRO A O 1
ATOM 615 N N . THR A 1 80 ? -11.706 -2.065 6.955 1.00 86.56 80 THR A N 1
ATOM 616 C CA . THR A 1 80 ? -12.843 -2.981 6.851 1.00 86.56 80 THR A CA 1
ATOM 617 C C . THR A 1 80 ? -14.124 -2.313 7.326 1.00 86.56 80 THR A C 1
ATOM 619 O O . THR A 1 80 ? -15.185 -2.519 6.758 1.00 86.56 80 THR A O 1
ATOM 622 N N . ASP A 1 81 ? -14.052 -1.455 8.332 1.00 81.38 81 ASP A N 1
ATOM 623 C CA . ASP A 1 81 ? -15.193 -0.709 8.837 1.00 81.38 81 ASP A CA 1
ATOM 624 C C . ASP A 1 81 ? -14.909 0.794 8.846 1.00 81.38 81 ASP A C 1
ATOM 626 O O . ASP A 1 81 ? -13.765 1.245 8.874 1.00 81.38 81 ASP A O 1
ATOM 630 N N . LYS A 1 82 ? -15.988 1.587 8.818 1.00 82.94 82 LYS A N 1
ATOM 631 C CA . LYS A 1 82 ? -15.947 3.046 9.015 1.00 82.94 82 LYS A CA 1
ATOM 632 C C . LYS A 1 82 ? -14.993 3.779 8.061 1.00 82.94 82 LYS A C 1
ATOM 634 O O . LYS A 1 82 ? -14.321 4.732 8.461 1.00 82.94 82 LYS A O 1
ATOM 639 N N . TRP A 1 83 ? -14.969 3.374 6.788 1.00 88.19 83 TRP A N 1
ATOM 640 C CA . TRP A 1 83 ? -14.318 4.167 5.750 1.00 88.19 83 TRP A CA 1
ATOM 641 C C . TRP A 1 83 ? -14.929 5.569 5.705 1.00 88.19 83 TRP A C 1
ATOM 643 O O . TRP A 1 83 ? -16.141 5.726 5.576 1.00 88.19 83 TRP A O 1
ATOM 653 N N . ASN A 1 84 ? -14.088 6.593 5.814 1.00 90.50 84 ASN A N 1
ATOM 654 C CA . ASN A 1 84 ? -14.518 7.991 5.834 1.00 90.50 84 ASN A CA 1
ATOM 655 C C . ASN A 1 84 ? -14.683 8.594 4.427 1.00 90.50 84 ASN A C 1
ATOM 657 O O . ASN A 1 84 ? -14.953 9.785 4.313 1.00 90.50 84 ASN A O 1
ATOM 661 N N . GLY A 1 85 ? -14.500 7.800 3.367 1.00 92.81 85 GLY A N 1
ATOM 662 C CA . GLY A 1 85 ? -14.565 8.276 1.985 1.00 92.81 85 GLY A CA 1
ATOM 663 C C . GLY A 1 85 ? -13.287 8.956 1.483 1.00 92.81 85 GLY A C 1
ATOM 664 O O . GLY A 1 85 ? -13.261 9.374 0.329 1.00 92.81 85 GLY A O 1
ATOM 665 N N . CYS A 1 86 ? -12.237 9.070 2.303 1.00 93.00 86 CYS A N 1
ATOM 666 C CA . CYS A 1 86 ? -11.053 9.869 1.983 1.00 93.00 86 CYS A CA 1
ATOM 667 C C . CYS A 1 86 ? -9.826 9.004 1.702 1.00 93.00 86 CYS A C 1
ATOM 669 O O . CYS A 1 86 ? -9.193 8.508 2.630 1.00 93.00 86 CYS A O 1
ATOM 671 N N . LEU A 1 87 ? -9.428 8.905 0.432 1.00 93.81 87 LEU A N 1
ATOM 672 C CA . LEU A 1 87 ? -8.154 8.296 0.051 1.00 93.81 87 LEU A CA 1
ATOM 673 C C . LEU A 1 87 ? -6.977 9.161 0.516 1.00 93.81 87 LEU A C 1
ATOM 675 O O . LEU A 1 87 ? -6.954 10.369 0.281 1.00 93.81 87 LEU A O 1
ATOM 679 N N . GLN A 1 88 ? -5.975 8.524 1.116 1.00 92.00 88 GLN A N 1
ATOM 680 C CA . GLN A 1 88 ? -4.714 9.156 1.478 1.00 92.00 88 GLN A CA 1
ATOM 681 C C . GLN A 1 88 ? -3.558 8.355 0.885 1.00 92.00 88 GLN A C 1
ATOM 683 O O . GLN A 1 88 ? -3.483 7.144 1.071 1.00 92.00 88 GLN A O 1
ATOM 688 N N . ALA A 1 89 ? -2.658 9.047 0.190 1.00 91.75 89 ALA A N 1
ATOM 689 C CA . ALA A 1 89 ? -1.414 8.482 -0.308 1.00 91.75 89 ALA A CA 1
ATOM 690 C C . ALA A 1 89 ? -0.238 9.006 0.522 1.00 91.75 89 ALA A C 1
ATOM 692 O O . ALA A 1 89 ? -0.236 10.162 0.955 1.00 91.75 89 ALA A O 1
ATOM 693 N N . VAL A 1 90 ? 0.759 8.151 0.722 1.00 88.31 90 VAL A N 1
ATOM 694 C CA . VAL A 1 90 ? 2.049 8.501 1.322 1.00 88.31 90 VAL A CA 1
ATOM 695 C C . VAL A 1 90 ? 3.148 8.335 0.277 1.00 88.31 90 VAL A C 1
ATOM 697 O O . VAL A 1 90 ? 3.000 7.566 -0.670 1.00 88.31 90 VAL A O 1
ATOM 700 N N . GLY A 1 91 ? 4.228 9.097 0.423 1.00 85.62 91 GLY A N 1
ATOM 701 C CA . GLY A 1 91 ? 5.386 9.045 -0.466 1.00 85.62 91 GLY A CA 1
ATOM 702 C C . GLY A 1 91 ? 6.675 8.778 0.305 1.00 85.62 91 GLY A C 1
ATOM 703 O O . GLY A 1 91 ? 6.698 8.837 1.533 1.00 85.62 91 GLY A O 1
ATOM 704 N N . GLY A 1 92 ? 7.748 8.502 -0.436 1.00 86.38 92 GLY A N 1
ATOM 705 C CA . GLY A 1 92 ? 9.100 8.394 0.112 1.00 86.38 92 GLY A CA 1
ATOM 706 C C . GLY A 1 92 ? 9.733 9.755 0.429 1.00 86.38 92 GLY A C 1
ATOM 707 O O . GLY A 1 92 ? 9.120 10.812 0.265 1.00 86.38 92 GLY A O 1
ATOM 708 N N . GLY A 1 93 ? 10.992 9.726 0.868 1.00 85.00 93 GLY A N 1
ATOM 709 C CA . GLY A 1 93 ? 11.798 10.915 1.149 1.00 85.00 93 GLY A CA 1
ATOM 710 C C . GLY A 1 93 ? 13.149 10.881 0.431 1.00 85.00 93 GLY A C 1
ATOM 711 O O . GLY A 1 93 ? 13.743 9.821 0.238 1.00 85.00 93 GLY A O 1
ATOM 712 N N . GLY A 1 94 ? 13.667 12.054 0.057 1.00 87.06 94 GLY A N 1
ATOM 713 C CA . GLY A 1 94 ? 14.941 12.173 -0.658 1.00 87.06 94 GLY A CA 1
ATOM 714 C C . GLY A 1 94 ? 14.866 11.639 -2.093 1.00 87.06 94 GLY A C 1
ATOM 715 O O . GLY A 1 94 ? 13.954 11.991 -2.834 1.00 87.06 94 GLY A O 1
ATOM 716 N N . TRP A 1 95 ? 15.839 10.808 -2.482 1.00 85.44 95 TRP A N 1
ATOM 717 C CA . TRP A 1 95 ? 15.928 10.174 -3.811 1.00 85.44 95 TRP A CA 1
ATOM 718 C C . TRP A 1 95 ? 15.458 8.710 -3.822 1.00 85.44 95 TRP A C 1
ATOM 720 O O . TRP A 1 95 ? 15.698 7.998 -4.794 1.00 85.44 95 TRP A O 1
ATOM 730 N N . ALA A 1 96 ? 14.837 8.243 -2.736 1.00 80.38 96 ALA A N 1
ATOM 731 C CA . ALA A 1 96 ? 14.378 6.868 -2.580 1.00 80.38 96 ALA A CA 1
ATOM 732 C C . ALA A 1 96 ? 12.844 6.778 -2.598 1.00 80.38 96 ALA A C 1
ATOM 734 O O . ALA A 1 96 ? 12.144 7.727 -2.233 1.00 80.38 96 ALA A O 1
ATOM 735 N N . GLY A 1 97 ? 12.329 5.613 -3.002 1.00 75.19 97 GLY A N 1
ATOM 736 C CA . GLY A 1 97 ? 10.928 5.245 -2.793 1.00 75.19 97 GLY A CA 1
ATOM 737 C C . GLY A 1 97 ? 10.625 4.920 -1.325 1.00 75.19 97 GLY A C 1
ATOM 738 O O . GLY A 1 97 ? 11.517 4.943 -0.475 1.00 75.19 97 GLY A O 1
ATOM 739 N N . SER A 1 98 ? 9.361 4.614 -1.026 1.00 67.88 98 SER A N 1
ATOM 740 C CA . SER A 1 98 ? 9.013 3.934 0.228 1.00 67.88 98 SER A CA 1
ATOM 741 C C . SER A 1 98 ? 9.499 2.485 0.151 1.00 67.88 98 SER A C 1
ATOM 743 O O . SER A 1 98 ? 9.363 1.871 -0.907 1.00 67.88 98 SER A O 1
ATOM 745 N N . ASN A 1 99 ? 10.080 1.971 1.239 1.00 53.72 99 ASN A N 1
ATOM 746 C CA . ASN A 1 99 ? 10.298 0.528 1.405 1.00 53.72 99 ASN A CA 1
ATOM 747 C C . ASN A 1 99 ? 8.984 -0.171 1.741 1.00 53.72 99 ASN A C 1
ATOM 749 O O . ASN A 1 99 ? 8.117 0.518 2.331 1.00 53.72 99 ASN A O 1
#

Secondary structure (DSSP, 8-state):
----TTTS-SGGG-----SS-EEEEEEEEEEEEEEEEE-GGGSTTS--EEEEEEEEEEEEEEEE-TTT---EEEEEEEESS---S--------TT----

Organism: NCBI:txid278938

Sequence (99 aa):
MVFSLAQTCTPSTFSPSSPVSEILVLEANLVTYFDASVASFWRSGTPTVERPNTSFCNTTITYTHPRQNDSIMIEGWLPTDKWNGCLQAVGGGGWAGSN

Foldseek 3Di:
DDDQLQRCQAQVVDDDDDPFKDWDDKGKDKDWQDWDWDCCVNVPPDHIDIDTTFIWIWMWIWMDGPPPPDIDIDIDTHGSDDDPVDDDDDFDDDPDTDD